Protein AF-A0A9W7UHS8-F1 (afdb_monomer_lite)

Foldseek 3Di:
DAVVVCVVVVPDADAPDWDARPPDPATWGWDWAQDPNDTDIDIQGFPPVRHTLVDPPTDPVSVCSVPRPPPD

Radius of gyration: 13.06 Å; chains: 1; bounding box: 28×34×29 Å

Secondary structure (DSSP, 8-state):
--HHHHHHTTPPP-TT-EEEEEETTEEEEEEEEEETTEEEEEEEPP-TTS--TTSTTS-HHHHGGGTT----

pLDDT: mean 88.44, std 9.46, range [51.88, 97.5]

Sequence (72 aa):
MLKIEEIKSGKKFEQGIEYMNIIEGYPIIMKYFVEMNREVLRVLLPDERGILPTRPECDECYKTQLDGIEES

Structure (mmCIF, N/CA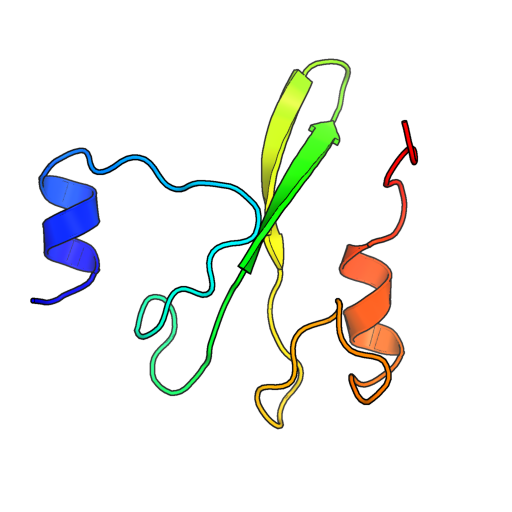/C/O backbone):
data_AF-A0A9W7UHS8-F1
#
_entry.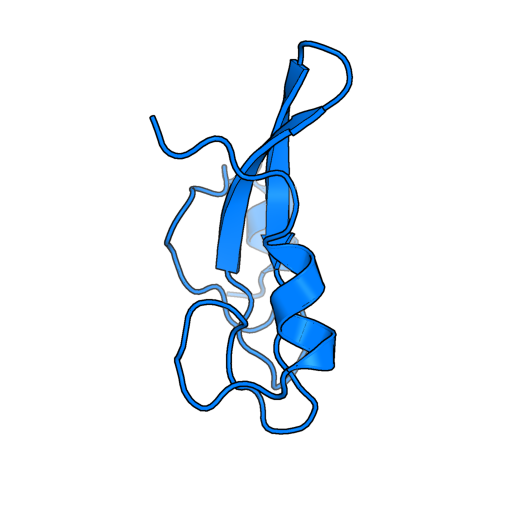id   AF-A0A9W7UHS8-F1
#
loop_
_atom_site.group_PDB
_atom_site.id
_atom_site.type_symbol
_atom_site.label_atom_id
_atom_site.label_alt_id
_atom_site.label_comp_id
_atom_site.label_asym_id
_atom_site.label_entity_id
_atom_site.label_seq_id
_atom_site.pdbx_PDB_ins_code
_atom_site.Cartn_x
_atom_site.Cartn_y
_atom_site.Cartn_z
_atom_si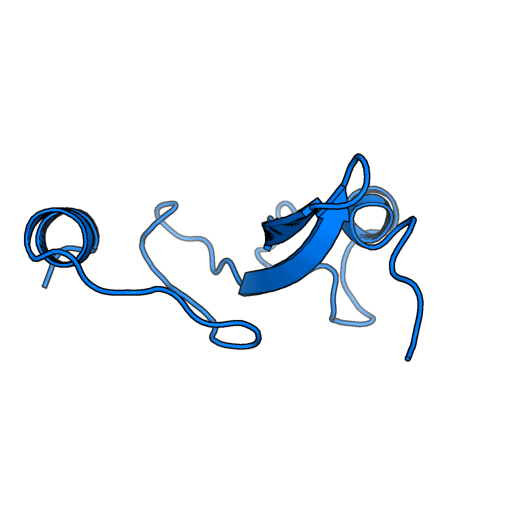te.occupancy
_atom_site.B_iso_or_equiv
_atom_site.auth_seq_id
_atom_site.auth_comp_id
_atom_site.auth_asym_id
_atom_site.auth_atom_id
_atom_site.pdbx_PDB_model_num
ATOM 1 N N . MET A 1 1 ? -8.357 -16.562 10.796 1.00 58.84 1 MET A N 1
ATOM 2 C CA . MET A 1 1 ? -9.227 -15.429 11.177 1.00 58.84 1 MET A CA 1
ATOM 3 C C . MET A 1 1 ? -9.389 -14.541 9.956 1.00 58.84 1 MET A C 1
ATOM 5 O O . MET A 1 1 ? -8.376 -14.210 9.350 1.00 58.84 1 MET A O 1
ATOM 9 N N . LEU A 1 2 ? -10.619 -14.244 9.529 1.00 72.62 2 LEU A N 1
ATOM 10 C CA . LEU A 1 2 ? -10.853 -13.399 8.351 1.00 72.62 2 LEU A CA 1
ATOM 11 C C . LEU A 1 2 ? -10.457 -11.952 8.673 1.00 72.62 2 LEU A C 1
ATOM 13 O O . LEU A 1 2 ? -10.773 -11.465 9.758 1.00 72.62 2 LEU A O 1
ATOM 17 N N . LYS A 1 3 ? -9.802 -11.246 7.743 1.00 79.56 3 LYS A N 1
ATOM 18 C CA . LYS A 1 3 ? -9.403 -9.838 7.939 1.00 79.56 3 LYS A CA 1
ATOM 19 C C . LYS A 1 3 ? -10.581 -8.912 8.229 1.00 79.56 3 LYS A C 1
ATOM 21 O O . LYS A 1 3 ? -10.437 -7.964 8.989 1.00 79.56 3 LYS A O 1
ATOM 26 N N . ILE A 1 4 ? -11.761 -9.235 7.706 1.00 79.88 4 ILE A N 1
ATOM 27 C CA . ILE A 1 4 ? -13.004 -8.519 8.009 1.00 79.88 4 ILE A CA 1
ATOM 28 C C . ILE A 1 4 ? -13.321 -8.549 9.511 1.00 79.88 4 ILE A C 1
ATOM 30 O O . ILE A 1 4 ? -13.753 -7.540 10.059 1.00 79.88 4 ILE A O 1
ATOM 34 N N . GLU A 1 5 ? -13.065 -9.662 10.199 1.00 86.19 5 GLU A N 1
ATOM 35 C CA . GLU A 1 5 ? -13.306 -9.760 11.643 1.00 86.19 5 GLU A CA 1
ATOM 36 C C . GLU A 1 5 ? -12.287 -8.940 12.447 1.00 86.19 5 GLU A C 1
ATOM 38 O O . GLU A 1 5 ? -12.653 -8.336 13.450 1.00 86.19 5 GLU A O 1
ATOM 43 N N . GLU A 1 6 ? -11.040 -8.820 11.969 1.00 85.31 6 GLU A N 1
ATOM 44 C CA . GLU A 1 6 ? -10.047 -7.896 12.545 1.00 85.31 6 GLU A CA 1
ATOM 45 C C . GLU A 1 6 ? -10.487 -6.432 12.422 1.00 85.31 6 GLU A C 1
ATOM 47 O O . GLU A 1 6 ? -10.344 -5.647 13.359 1.00 85.31 6 GLU A O 1
ATOM 52 N N . ILE A 1 7 ? -11.050 -6.059 11.271 1.00 83.88 7 ILE A N 1
ATOM 53 C CA . ILE A 1 7 ? -11.575 -4.708 11.052 1.00 83.88 7 ILE A CA 1
ATOM 54 C C . ILE A 1 7 ? -12.757 -4.454 11.995 1.00 83.88 7 ILE A C 1
ATOM 56 O O . ILE A 1 7 ? -12.786 -3.436 12.685 1.00 83.88 7 ILE A O 1
ATOM 60 N N . LYS A 1 8 ? -13.702 -5.401 12.084 1.00 87.31 8 LYS A N 1
ATOM 61 C CA . LYS A 1 8 ? -14.856 -5.307 12.993 1.00 87.31 8 LYS A CA 1
ATOM 62 C C . LYS A 1 8 ? -14.447 -5.236 14.463 1.00 87.31 8 LYS A C 1
ATOM 64 O O . LYS A 1 8 ? -15.116 -4.560 15.236 1.00 87.31 8 LYS A O 1
ATOM 69 N N . SER A 1 9 ? -13.351 -5.890 14.850 1.00 90.62 9 SER A N 1
ATOM 70 C CA . SER A 1 9 ? -12.825 -5.828 16.217 1.00 90.62 9 SER A CA 1
ATOM 71 C C . SER A 1 9 ? -12.071 -4.528 16.525 1.00 90.62 9 SER A C 1
ATOM 73 O O . SER A 1 9 ? -11.515 -4.397 17.613 1.00 90.62 9 SER A O 1
ATOM 75 N N . GLY A 1 10 ? -11.994 -3.587 15.577 1.00 86.50 10 GLY A N 1
ATOM 76 C CA . GLY A 1 10 ? -11.289 -2.317 15.748 1.00 86.50 10 GLY A CA 1
ATOM 77 C C . GLY A 1 10 ? -9.767 -2.449 15.709 1.00 86.50 10 GLY A C 1
ATOM 78 O O . GLY A 1 10 ? -9.067 -1.617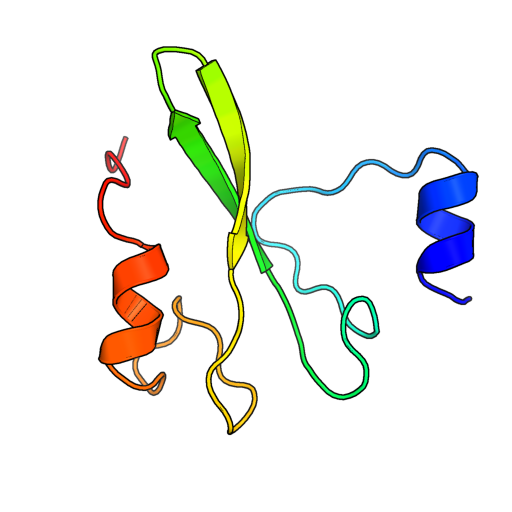 16.291 1.00 86.50 10 GLY A O 1
ATOM 79 N N . LYS A 1 11 ? -9.232 -3.493 15.057 1.00 88.50 11 LYS A N 1
ATOM 80 C CA . LYS A 1 11 ? -7.783 -3.641 14.886 1.00 88.50 11 LYS A CA 1
ATOM 81 C C . LYS A 1 11 ? -7.225 -2.425 14.148 1.00 88.50 11 LYS A C 1
ATOM 83 O O . LYS A 1 11 ? -7.750 -2.012 13.116 1.00 88.50 11 LYS A O 1
ATOM 88 N N . LYS A 1 12 ? -6.129 -1.876 14.671 1.00 88.56 12 LYS A N 1
ATOM 89 C CA . LYS A 1 12 ? -5.367 -0.818 14.008 1.00 88.56 12 LYS A CA 1
ATOM 90 C C . LYS A 1 12 ? -4.380 -1.439 13.022 1.00 88.56 12 LYS A C 1
ATOM 92 O O . LYS A 1 12 ? -3.739 -2.441 13.334 1.00 88.56 12 LYS A O 1
ATOM 97 N N . PHE A 1 13 ? -4.297 -0.851 11.836 1.00 89.00 13 PHE A N 1
ATOM 98 C CA . PHE A 1 13 ? -3.296 -1.196 10.833 1.00 89.00 13 PHE A CA 1
ATOM 99 C C . PHE A 1 13 ? -2.085 -0.288 11.001 1.00 89.00 13 PHE A C 1
ATOM 101 O O . PHE A 1 13 ? -2.219 0.858 11.427 1.00 89.00 13 PHE A O 1
ATOM 108 N N . GLU A 1 14 ? -0.916 -0.813 10.671 1.00 91.75 14 GLU A N 1
ATOM 109 C CA . GLU A 1 14 ? 0.363 -0.153 10.883 1.00 91.75 14 GLU A CA 1
ATOM 110 C C . GLU A 1 14 ? 1.159 -0.136 9.584 1.00 91.75 14 GLU A C 1
ATOM 112 O O . GLU A 1 14 ? 1.023 -1.015 8.727 1.00 91.75 14 GLU A O 1
ATOM 117 N N . GLN A 1 15 ? 1.996 0.888 9.444 1.00 93.12 15 GLN A N 1
ATOM 118 C CA . GLN A 1 15 ? 2.923 1.007 8.332 1.00 93.12 15 GLN A CA 1
ATOM 119 C C . GLN A 1 15 ? 3.881 -0.189 8.275 1.00 93.12 15 GLN A C 1
ATOM 121 O O . GLN A 1 15 ? 4.337 -0.685 9.301 1.00 93.12 15 GLN A O 1
ATOM 126 N N . GLY A 1 16 ? 4.261 -0.592 7.063 1.00 89.44 16 GLY A N 1
ATOM 127 C CA . GLY A 1 16 ? 5.367 -1.529 6.859 1.00 89.44 16 GLY A CA 1
ATOM 128 C C . GLY A 1 16 ? 5.002 -2.999 7.079 1.00 89.44 16 GLY A C 1
ATOM 129 O O . GLY A 1 16 ? 5.796 -3.876 6.751 1.00 89.44 16 GLY A O 1
ATOM 130 N N . ILE A 1 17 ? 3.803 -3.284 7.593 1.00 92.44 17 ILE A N 1
ATOM 131 C CA . ILE A 1 17 ? 3.309 -4.647 7.775 1.00 92.44 17 ILE A CA 1
ATOM 132 C C . ILE A 1 17 ? 2.630 -5.116 6.489 1.00 92.44 17 ILE A C 1
ATOM 134 O O . ILE A 1 17 ? 1.699 -4.475 5.995 1.00 92.44 17 ILE A O 1
ATOM 138 N N . GLU A 1 18 ? 3.068 -6.264 5.970 1.00 92.25 18 GLU A N 1
ATOM 139 C CA . GLU A 1 18 ? 2.362 -6.951 4.892 1.00 92.25 18 GLU A CA 1
ATOM 140 C C . GLU A 1 18 ? 1.094 -7.618 5.442 1.00 92.25 18 GLU A C 1
ATOM 142 O O . GLU A 1 18 ? 1.125 -8.450 6.356 1.00 92.25 18 GLU A O 1
ATOM 147 N N . TYR A 1 19 ? -0.049 -7.253 4.874 1.00 90.69 19 TYR A N 1
ATOM 148 C CA . TYR A 1 19 ? -1.341 -7.818 5.213 1.00 90.69 19 TYR A CA 1
ATOM 149 C C . TYR A 1 19 ? -1.863 -8.666 4.059 1.00 90.69 19 TYR A C 1
ATOM 151 O O . TYR A 1 19 ? -2.129 -8.171 2.968 1.00 90.69 19 TYR A O 1
ATOM 159 N N . MET A 1 20 ? -2.081 -9.947 4.343 1.00 88.88 20 MET A N 1
ATOM 160 C CA . MET A 1 20 ? -2.743 -10.877 3.429 1.00 88.88 20 MET A CA 1
ATOM 161 C C . MET A 1 20 ? -4.258 -10.859 3.627 1.00 88.88 20 MET A C 1
ATOM 163 O O . MET A 1 20 ? -4.734 -10.618 4.741 1.00 88.88 20 MET A O 1
ATOM 167 N N . ASN A 1 21 ? -5.005 -11.216 2.580 1.00 84.81 21 ASN A N 1
ATOM 168 C CA . ASN A 1 21 ? -6.454 -11.461 2.616 1.00 84.81 21 ASN A CA 1
ATOM 169 C C . ASN A 1 21 ? -7.309 -10.227 2.950 1.00 84.81 21 ASN A C 1
ATOM 171 O O . ASN A 1 21 ? -8.445 -10.368 3.405 1.00 84.81 21 ASN A O 1
ATOM 175 N N . ILE A 1 22 ? -6.763 -9.022 2.759 1.00 85.62 22 ILE A N 1
ATOM 176 C CA . ILE A 1 22 ? -7.574 -7.803 2.602 1.00 85.62 22 ILE A CA 1
ATOM 177 C C . ILE A 1 22 ? -8.080 -7.743 1.161 1.00 85.62 22 ILE A C 1
ATOM 179 O O . ILE A 1 22 ? -9.268 -7.541 0.932 1.00 85.62 22 ILE A O 1
ATOM 183 N N . ILE A 1 23 ? -7.180 -8.013 0.215 1.00 86.56 23 ILE A N 1
ATOM 184 C CA . ILE A 1 23 ? -7.500 -8.423 -1.149 1.00 86.56 23 ILE A CA 1
ATOM 185 C C . ILE A 1 23 ? -7.146 -9.906 -1.241 1.00 86.56 23 ILE A C 1
ATOM 187 O O . ILE A 1 23 ? -6.087 -10.333 -0.775 1.00 86.56 23 ILE A O 1
ATOM 191 N N . GLU A 1 24 ? -8.065 -10.716 -1.753 1.00 86.94 24 GLU A N 1
ATOM 192 C CA . GLU A 1 24 ? -7.861 -12.159 -1.842 1.00 86.94 24 GLU A CA 1
ATOM 193 C C . GLU A 1 24 ? -6.712 -12.482 -2.803 1.00 86.94 24 GLU A C 1
ATOM 195 O O . GLU A 1 24 ? -6.653 -11.951 -3.907 1.00 86.94 24 GLU A O 1
ATOM 200 N N . GLY A 1 25 ? -5.773 -13.325 -2.364 1.00 87.31 25 GLY A N 1
ATOM 201 C CA . GLY A 1 25 ? -4.618 -13.741 -3.168 1.00 87.31 25 GLY A CA 1
ATOM 202 C C . GLY A 1 25 ? -3.469 -12.730 -3.259 1.00 87.31 25 GLY A C 1
ATOM 203 O O . GLY A 1 25 ? -2.399 -13.099 -3.732 1.00 87.31 25 GLY A O 1
ATOM 204 N N . TYR A 1 26 ? -3.640 -11.506 -2.754 1.00 92.19 26 TYR A N 1
ATOM 205 C CA . TYR A 1 26 ? -2.660 -10.431 -2.913 1.00 92.19 26 TYR A CA 1
ATOM 206 C C . TYR A 1 26 ? -2.189 -9.859 -1.565 1.00 92.19 26 TYR A C 1
ATOM 208 O O . TYR A 1 26 ? -3.020 -9.573 -0.692 1.00 92.19 26 TYR A O 1
ATOM 216 N N . PRO A 1 27 ? -0.868 -9.669 -1.367 1.00 93.62 27 PRO A N 1
ATOM 217 C CA . PRO A 1 27 ? -0.365 -8.902 -0.235 1.00 93.62 27 PRO A CA 1
ATOM 218 C C . PRO A 1 27 ? -0.662 -7.419 -0.444 1.00 93.62 27 PRO A C 1
ATOM 220 O O . PRO A 1 27 ? -0.520 -6.911 -1.550 1.00 93.62 27 PRO A O 1
ATOM 223 N N . ILE A 1 28 ? -1.002 -6.700 0.621 1.00 94.19 28 ILE A N 1
ATOM 224 C CA . ILE A 1 28 ? -0.942 -5.234 0.625 1.00 94.19 28 ILE A CA 1
ATOM 225 C C . ILE A 1 28 ? -0.009 -4.756 1.730 1.00 94.19 28 ILE A C 1
ATOM 227 O O . ILE A 1 28 ? 0.177 -5.447 2.732 1.00 94.19 28 ILE A O 1
ATOM 231 N N . ILE A 1 29 ? 0.534 -3.554 1.584 1.00 94.94 29 ILE A N 1
ATOM 232 C CA . ILE A 1 29 ? 1.258 -2.872 2.659 1.00 94.94 29 ILE A CA 1
ATOM 233 C C . ILE A 1 29 ? 0.653 -1.493 2.870 1.00 94.94 29 ILE A C 1
ATOM 235 O O . ILE A 1 29 ? 0.063 -0.906 1.966 1.00 94.94 29 ILE A O 1
ATOM 239 N N . MET A 1 30 ? 0.779 -0.986 4.084 1.00 92.75 30 MET A N 1
ATOM 240 C CA . MET A 1 30 ? 0.350 0.355 4.442 1.00 92.75 30 MET A CA 1
ATOM 241 C C . MET A 1 30 ? 1.573 1.264 4.590 1.00 92.75 30 MET A C 1
ATOM 243 O O . MET A 1 30 ? 2.608 0.819 5.097 1.00 92.75 30 MET A O 1
ATOM 247 N N . LYS A 1 31 ? 1.474 2.532 4.184 1.00 92.69 31 LYS A N 1
ATOM 248 C CA . LYS A 1 31 ? 2.546 3.527 4.347 1.00 92.69 31 LYS A CA 1
ATOM 249 C C . LYS A 1 31 ? 1.983 4.881 4.770 1.00 92.69 31 LYS A C 1
ATOM 251 O O . LYS A 1 31 ? 0.907 5.261 4.313 1.00 92.69 31 LYS A O 1
ATOM 256 N N . TYR A 1 32 ? 2.678 5.585 5.661 1.00 91.38 32 TYR A N 1
ATOM 257 C CA . TYR A 1 32 ? 2.271 6.931 6.059 1.00 91.38 32 TYR A CA 1
ATOM 258 C C . TYR A 1 32 ? 2.502 7.939 4.931 1.00 91.38 32 TYR A C 1
ATOM 260 O O . TYR A 1 32 ? 3.506 7.862 4.225 1.00 91.38 32 TYR A O 1
ATOM 268 N N . PHE A 1 33 ? 1.565 8.874 4.784 1.00 89.62 33 PHE A N 1
ATOM 269 C CA . PHE A 1 33 ? 1.604 9.983 3.832 1.00 89.62 33 PHE A CA 1
ATOM 270 C C . PHE A 1 33 ? 1.030 11.249 4.462 1.00 89.62 33 PHE A C 1
ATOM 272 O O . PHE A 1 33 ? 0.149 11.173 5.320 1.00 89.62 33 PHE A O 1
ATOM 279 N N . VAL A 1 34 ? 1.487 12.410 3.993 1.00 88.25 34 VAL A N 1
ATOM 280 C CA . VAL A 1 34 ? 0.861 13.701 4.293 1.00 88.25 34 VAL A CA 1
ATOM 281 C C . VAL A 1 34 ? 0.008 14.108 3.096 1.00 88.25 34 VAL A C 1
ATOM 283 O O . VAL A 1 34 ? 0.522 14.489 2.050 1.00 88.25 34 VAL A O 1
ATOM 286 N N . GLU A 1 35 ? -1.312 14.044 3.249 1.00 85.88 35 GLU A N 1
ATOM 287 C CA . GLU A 1 35 ? -2.267 14.494 2.236 1.00 85.88 35 GLU A CA 1
ATOM 288 C C . GLU A 1 35 ? -3.048 15.690 2.778 1.00 85.88 35 GLU A C 1
ATOM 290 O O . GLU A 1 35 ? -3.686 15.604 3.826 1.00 85.88 35 GLU A O 1
ATOM 295 N N . MET A 1 36 ? -2.988 16.831 2.082 1.00 86.12 36 MET A N 1
ATOM 296 C CA . MET A 1 36 ? -3.663 18.073 2.498 1.00 86.12 36 MET A CA 1
ATOM 297 C C . MET A 1 36 ? -3.373 18.464 3.967 1.00 86.12 36 MET A C 1
ATOM 299 O O . MET A 1 36 ? -4.288 18.804 4.717 1.00 86.12 36 MET A O 1
ATOM 303 N N . ASN A 1 37 ? -2.100 18.413 4.385 1.00 85.81 37 ASN A N 1
ATOM 304 C CA . ASN A 1 37 ? -1.632 18.669 5.762 1.00 85.81 37 ASN A CA 1
ATOM 305 C C . ASN A 1 37 ? -2.169 17.696 6.827 1.00 85.81 37 ASN A C 1
ATOM 307 O O . ASN A 1 37 ? -2.202 18.027 8.014 1.00 85.81 37 ASN A O 1
ATOM 311 N N . ARG A 1 38 ? -2.599 16.497 6.428 1.00 89.44 38 ARG A N 1
ATOM 312 C CA . ARG A 1 38 ? -3.041 15.446 7.343 1.00 89.44 38 ARG A CA 1
ATOM 313 C C . ARG A 1 38 ? -2.215 14.186 7.142 1.00 89.44 38 ARG A C 1
ATOM 315 O O . ARG A 1 38 ? -2.087 13.700 6.024 1.00 89.44 38 ARG A O 1
ATOM 322 N N . GLU A 1 39 ? -1.740 13.619 8.245 1.00 89.94 39 GLU A N 1
ATOM 323 C CA . GLU A 1 39 ? -1.152 12.282 8.241 1.00 89.94 39 GLU A CA 1
ATOM 324 C C . GLU A 1 39 ? -2.238 11.228 7.997 1.00 89.94 39 GLU A C 1
ATOM 326 O O . GLU A 1 39 ? -3.240 11.134 8.719 1.00 89.94 39 GLU A O 1
ATOM 331 N N . VAL A 1 40 ? -2.039 10.434 6.952 1.00 91.00 40 VAL A N 1
ATOM 332 C CA . VAL A 1 40 ? -2.902 9.325 6.559 1.00 91.00 40 VAL A CA 1
ATOM 333 C C . VAL A 1 40 ? -2.077 8.058 6.396 1.00 91.00 40 VAL A C 1
ATOM 335 O O . VAL A 1 40 ? -0.876 8.100 6.138 1.00 91.00 40 VAL A O 1
ATOM 338 N N . LEU A 1 41 ? -2.736 6.912 6.542 1.00 91.50 41 LEU A N 1
ATOM 339 C CA . LEU A 1 41 ? -2.149 5.612 6.256 1.00 91.50 41 LEU A CA 1
ATOM 340 C C . LEU A 1 41 ? -2.693 5.126 4.908 1.00 91.50 41 LEU A C 1
ATOM 342 O O . LEU A 1 41 ? -3.860 4.746 4.806 1.00 91.50 41 LEU A O 1
ATOM 346 N N . ARG A 1 42 ? -1.858 5.180 3.870 1.00 91.12 42 ARG A N 1
ATOM 347 C CA . ARG A 1 42 ? -2.213 4.813 2.498 1.00 91.12 42 ARG A CA 1
ATOM 348 C C . ARG A 1 42 ? -1.994 3.322 2.269 1.00 91.12 42 ARG A C 1
ATOM 350 O O . ARG A 1 42 ? -0.951 2.779 2.629 1.00 91.12 42 ARG A O 1
ATOM 357 N N . VAL A 1 43 ? -2.964 2.678 1.626 1.00 92.44 43 VAL A N 1
ATOM 358 C CA . VAL A 1 43 ? -2.825 1.314 1.102 1.00 92.44 43 VAL A CA 1
ATOM 359 C C . VAL A 1 43 ? -1.966 1.358 -0.158 1.00 92.44 43 VAL A C 1
ATOM 361 O O . VAL A 1 43 ? -2.278 2.105 -1.082 1.00 92.44 43 VAL A O 1
ATOM 364 N N . LEU A 1 44 ? -0.928 0.529 -0.214 1.00 94.75 44 LEU A N 1
ATOM 365 C CA . LEU A 1 44 ? -0.156 0.264 -1.421 1.00 94.75 44 LEU A CA 1
ATOM 366 C C . LEU A 1 44 ? -0.573 -1.090 -1.989 1.00 94.75 44 LEU A C 1
ATOM 368 O O . LEU A 1 44 ? -0.455 -2.126 -1.325 1.00 94.75 44 LEU A O 1
ATOM 372 N N . LEU A 1 45 ? -1.077 -1.053 -3.219 1.00 95.75 45 LEU A N 1
ATOM 373 C CA . LEU A 1 45 ? -1.519 -2.229 -3.953 1.00 95.75 45 LEU A CA 1
ATOM 374 C C . LEU A 1 45 ? -0.344 -2.844 -4.715 1.00 95.75 45 LEU A C 1
ATOM 376 O O . LEU A 1 45 ? 0.449 -2.093 -5.290 1.00 95.75 45 LEU A O 1
ATOM 380 N N . PRO A 1 46 ? -0.223 -4.179 -4.739 1.00 95.94 46 PRO A N 1
ATOM 381 C CA . PRO A 1 46 ? 0.785 -4.847 -5.541 1.00 95.94 46 PRO A CA 1
ATOM 382 C C . PRO A 1 46 ? 0.447 -4.771 -7.032 1.00 95.94 46 PRO A C 1
ATOM 384 O O . PRO A 1 46 ? -0.691 -4.482 -7.413 1.00 95.94 46 PRO A O 1
ATOM 387 N N . ASP A 1 47 ? 1.434 -5.089 -7.862 1.00 96.44 47 ASP A N 1
ATOM 388 C CA . ASP A 1 47 ? 1.214 -5.355 -9.281 1.00 96.44 47 ASP A CA 1
ATOM 389 C C . ASP A 1 47 ? 0.412 -6.654 -9.516 1.00 96.44 47 ASP A C 1
ATOM 391 O O . ASP A 1 47 ? 0.067 -7.395 -8.588 1.00 96.44 47 ASP A O 1
ATOM 395 N N . GLU A 1 48 ? 0.129 -6.962 -10.784 1.00 94.81 48 GLU A N 1
ATOM 396 C CA . GLU A 1 48 ? -0.619 -8.162 -11.186 1.00 94.81 48 GLU A CA 1
ATOM 397 C C . GLU A 1 48 ? 0.027 -9.488 -10.736 1.00 94.81 48 GLU A C 1
ATOM 399 O O . GLU A 1 48 ? -0.671 -10.494 -10.579 1.00 94.81 48 GLU A O 1
ATOM 404 N N . ARG A 1 49 ? 1.339 -9.485 -10.461 1.00 95.12 49 ARG A N 1
ATOM 405 C CA . ARG A 1 49 ? 2.115 -10.632 -9.963 1.00 95.12 49 ARG A CA 1
ATOM 406 C C . ARG A 1 49 ? 2.137 -10.716 -8.436 1.00 95.12 49 ARG A C 1
ATOM 408 O O . ARG A 1 49 ? 2.703 -11.665 -7.894 1.00 95.12 49 ARG A O 1
ATOM 415 N N . GLY A 1 50 ? 1.554 -9.747 -7.735 1.00 94.75 50 GLY A N 1
ATOM 416 C CA . GLY A 1 50 ? 1.549 -9.692 -6.278 1.00 94.75 50 GLY A CA 1
ATOM 417 C C . GLY A 1 50 ? 2.797 -9.062 -5.668 1.00 94.75 50 GLY A C 1
ATOM 418 O O . GLY A 1 50 ? 3.044 -9.241 -4.476 1.00 94.75 50 GLY A O 1
ATOM 419 N N . ILE A 1 51 ? 3.587 -8.323 -6.447 1.00 96.25 51 ILE A N 1
ATOM 420 C CA . ILE A 1 51 ? 4.799 -7.666 -5.962 1.00 96.25 51 ILE A CA 1
ATOM 421 C C . ILE A 1 51 ? 4.466 -6.243 -5.535 1.00 96.25 51 ILE A C 1
ATOM 423 O O . ILE A 1 51 ? 3.890 -5.462 -6.288 1.00 96.25 51 ILE A O 1
ATOM 427 N N . LEU A 1 52 ? 4.824 -5.912 -4.296 1.00 96.00 52 LEU A N 1
ATOM 428 C CA . LEU A 1 52 ? 4.527 -4.615 -3.699 1.00 96.00 52 LEU A CA 1
ATOM 429 C C . LEU A 1 52 ? 5.375 -3.489 -4.315 1.00 96.00 52 LEU A C 1
ATOM 431 O O . LEU A 1 52 ? 6.559 -3.717 -4.569 1.00 96.00 52 LEU A O 1
ATOM 435 N N . PRO A 1 53 ? 4.844 -2.254 -4.419 1.00 95.44 53 PRO A N 1
ATOM 436 C CA . PRO A 1 53 ? 5.553 -1.098 -4.986 1.00 95.44 53 PRO A CA 1
ATOM 437 C C . PRO A 1 53 ? 6.881 -0.759 -4.305 1.00 95.44 53 PRO A C 1
ATOM 439 O O . PRO A 1 53 ? 7.750 -0.138 -4.904 1.00 95.44 53 PRO A O 1
ATOM 442 N N . THR A 1 54 ? 7.053 -1.166 -3.045 1.00 92.69 54 THR A N 1
ATOM 443 C CA . THR A 1 54 ? 8.289 -0.977 -2.275 1.00 92.69 54 THR A CA 1
ATOM 444 C C . THR A 1 54 ? 9.428 -1.901 -2.706 1.00 92.69 54 THR A C 1
ATOM 446 O O . THR A 1 54 ? 10.552 -1.729 -2.237 1.00 92.69 54 THR A O 1
ATOM 449 N N . ARG A 1 55 ? 9.159 -2.896 -3.561 1.00 94.44 55 ARG A N 1
ATOM 450 C CA . ARG A 1 55 ? 10.156 -3.852 -4.046 1.00 94.44 55 ARG A CA 1
ATOM 4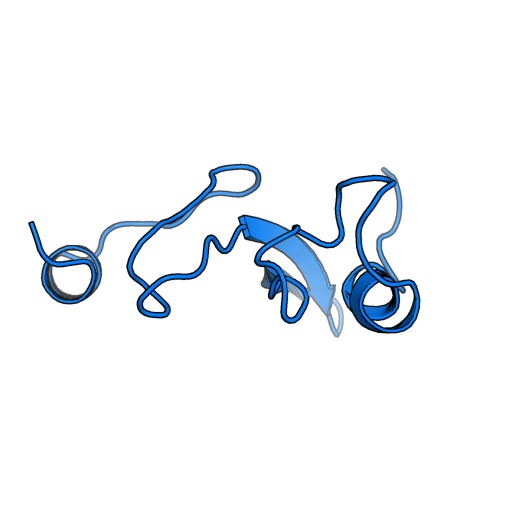51 C C . ARG A 1 55 ? 10.695 -3.431 -5.419 1.00 94.44 55 ARG A C 1
ATOM 453 O O . ARG A 1 55 ? 9.915 -2.974 -6.258 1.00 94.44 55 ARG A O 1
ATOM 460 N N . PRO A 1 56 ? 12.002 -3.609 -5.689 1.00 94.62 56 PRO A N 1
ATOM 461 C CA . PRO A 1 56 ? 12.603 -3.226 -6.968 1.00 94.62 56 PRO A CA 1
ATOM 462 C C . PRO A 1 56 ? 11.953 -3.886 -8.189 1.00 94.62 56 PRO A C 1
ATOM 464 O O . PRO A 1 56 ? 11.889 -3.266 -9.246 1.00 94.62 56 PRO A O 1
ATOM 467 N N . GLU A 1 57 ? 11.456 -5.114 -8.042 1.00 97.12 57 GLU A N 1
ATOM 468 C CA . GLU A 1 57 ? 10.915 -5.945 -9.122 1.00 97.12 57 GLU A CA 1
ATOM 469 C C . GLU A 1 57 ? 9.451 -5.646 -9.471 1.00 97.12 57 GLU A C 1
ATOM 471 O O . GLU A 1 57 ? 8.913 -6.284 -10.381 1.00 97.12 57 GLU A O 1
ATOM 476 N N . CYS A 1 58 ? 8.809 -4.739 -8.724 1.00 97.50 58 CYS A N 1
ATOM 477 C CA . CYS A 1 58 ? 7.443 -4.300 -8.983 1.00 97.50 58 CYS A CA 1
ATOM 478 C C . CYS A 1 58 ? 7.381 -3.537 -10.304 1.00 97.50 58 CYS A C 1
ATOM 480 O O . CYS A 1 58 ? 8.298 -2.778 -10.631 1.00 97.50 58 CYS A O 1
ATOM 482 N N . ASP A 1 59 ? 6.295 -3.726 -11.042 1.00 97.50 59 ASP A N 1
ATOM 483 C CA . ASP A 1 59 ? 6.087 -3.016 -12.296 1.00 97.50 59 ASP A CA 1
ATOM 484 C C . ASP A 1 59 ? 6.031 -1.485 -12.091 1.00 97.50 59 ASP A C 1
ATOM 486 O O . ASP A 1 59 ? 5.436 -0.976 -11.135 1.00 97.50 59 ASP A O 1
ATOM 490 N N . GLU A 1 60 ? 6.675 -0.729 -12.984 1.00 95.06 60 GLU A N 1
ATOM 491 C CA . GLU A 1 60 ? 7.006 0.690 -12.761 1.00 95.06 60 GLU A CA 1
ATOM 492 C C . GLU A 1 60 ? 5.764 1.572 -12.588 1.00 95.06 60 GLU A C 1
ATOM 494 O O . GLU A 1 60 ? 5.754 2.503 -11.783 1.00 95.06 60 GLU A O 1
ATOM 499 N N . CYS A 1 61 ? 4.671 1.261 -13.289 1.00 95.38 61 CYS A N 1
ATOM 500 C CA . CYS A 1 61 ? 3.435 2.033 -13.172 1.00 95.38 61 CYS A CA 1
ATOM 501 C C . CYS A 1 61 ? 2.817 1.946 -11.765 1.00 95.38 61 CYS A C 1
ATOM 503 O O . CYS A 1 61 ? 2.230 2.923 -11.299 1.00 95.38 61 CYS A O 1
ATOM 505 N N . TYR A 1 62 ? 3.006 0.833 -11.047 1.00 95.31 62 TYR A N 1
ATOM 506 C CA . TYR A 1 62 ? 2.528 0.664 -9.672 1.00 95.31 62 TYR A CA 1
ATOM 507 C C . TYR A 1 62 ? 3.408 1.397 -8.657 1.00 95.31 62 TYR A C 1
ATOM 509 O O . TYR A 1 62 ? 2.911 1.753 -7.582 1.00 95.31 62 TYR A O 1
ATOM 517 N N . LYS A 1 63 ? 4.675 1.679 -8.996 1.00 94.75 63 LYS A N 1
ATOM 518 C CA . LYS A 1 63 ? 5.586 2.472 -8.155 1.00 94.75 63 LYS A CA 1
ATOM 519 C C . LYS A 1 63 ? 5.147 3.925 -8.013 1.00 94.75 63 LYS A C 1
ATOM 521 O O . LYS A 1 63 ? 5.444 4.515 -6.984 1.00 94.75 63 LYS A O 1
ATOM 526 N N . THR A 1 64 ? 4.334 4.453 -8.932 1.00 93.50 64 THR A N 1
ATOM 527 C CA . THR A 1 64 ? 3.735 5.801 -8.807 1.00 93.50 64 THR A CA 1
ATOM 528 C C . THR A 1 64 ? 2.878 5.979 -7.545 1.00 93.50 64 THR A C 1
ATOM 530 O O . THR A 1 64 ? 2.639 7.092 -7.083 1.00 93.50 64 THR A O 1
ATOM 533 N N . GLN A 1 65 ? 2.445 4.886 -6.901 1.00 93.25 65 GLN A N 1
ATOM 534 C CA . GLN A 1 65 ? 1.794 4.948 -5.586 1.00 93.25 65 GLN A CA 1
ATOM 535 C C . GLN A 1 65 ? 2.722 5.476 -4.476 1.00 93.25 65 GLN A C 1
ATOM 537 O O . GLN A 1 65 ? 2.234 5.858 -3.413 1.00 93.25 65 GLN A O 1
ATOM 542 N N . LEU A 1 66 ? 4.037 5.475 -4.708 1.00 91.00 66 LEU A N 1
ATOM 543 C CA . LEU A 1 66 ? 5.064 6.035 -3.833 1.00 91.00 66 LEU A CA 1
ATOM 544 C C . LEU A 1 66 ? 5.365 7.513 -4.134 1.00 91.00 66 LEU A C 1
ATOM 546 O O . LEU A 1 66 ? 6.117 8.138 -3.390 1.00 91.00 66 LEU A O 1
ATOM 550 N N . ASP A 1 67 ? 4.792 8.086 -5.192 1.00 87.69 67 ASP A N 1
ATOM 551 C CA . ASP A 1 67 ? 5.023 9.487 -5.531 1.00 87.69 67 ASP A CA 1
ATOM 552 C C . ASP A 1 67 ? 4.459 10.399 -4.435 1.00 87.69 67 ASP A C 1
ATOM 554 O O . ASP A 1 67 ? 3.366 10.171 -3.909 1.00 87.69 67 ASP A O 1
ATOM 558 N N . GLY A 1 68 ? 5.208 11.448 -4.090 1.00 74.69 68 GLY A N 1
ATOM 559 C CA . GLY A 1 68 ? 4.829 12.383 -3.027 1.00 74.69 68 GLY A CA 1
ATOM 560 C C . GLY A 1 68 ? 5.129 11.890 -1.608 1.00 74.69 68 GLY A C 1
ATOM 561 O O . GLY A 1 68 ? 4.663 12.502 -0.651 1.00 74.69 68 GLY A O 1
ATOM 562 N N . ILE A 1 69 ? 5.906 10.812 -1.450 1.00 71.19 69 ILE A N 1
ATOM 563 C CA . ILE A 1 69 ? 6.536 10.501 -0.162 1.00 71.19 69 ILE A CA 1
ATOM 564 C C . ILE A 1 69 ? 7.638 11.530 0.066 1.00 71.19 69 ILE A C 1
ATOM 566 O 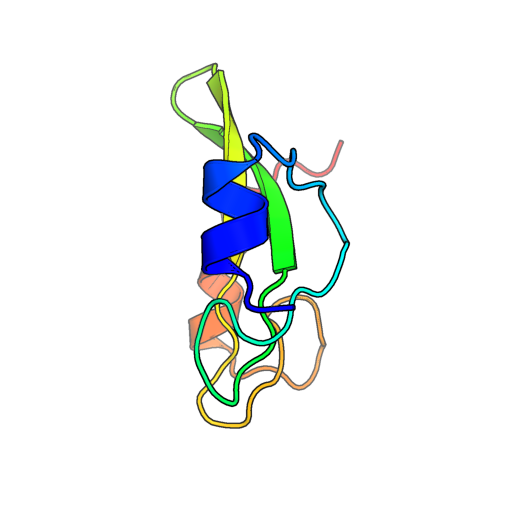O . ILE A 1 69 ? 8.670 11.499 -0.602 1.00 71.19 69 ILE A O 1
ATOM 570 N N . GLU A 1 70 ? 7.428 12.435 1.017 1.00 59.72 70 GLU A N 1
ATOM 571 C CA . GLU A 1 70 ? 8.538 13.173 1.609 1.00 59.72 70 GLU A CA 1
ATOM 572 C C . GLU A 1 70 ? 9.374 12.163 2.407 1.00 59.72 70 GLU A C 1
ATOM 574 O O . GLU A 1 70 ? 8.912 11.604 3.403 1.00 59.72 70 GLU A O 1
ATOM 579 N N . GLU A 1 71 ? 10.580 11.849 1.928 1.00 55.69 71 GLU A N 1
ATOM 580 C CA . GLU A 1 71 ? 11.547 11.106 2.732 1.00 55.69 71 GLU A CA 1
ATOM 581 C C . GLU A 1 71 ? 12.017 12.027 3.863 1.00 55.69 71 GLU A C 1
ATOM 583 O O . GLU A 1 71 ? 12.736 12.999 3.633 1.00 55.69 71 GLU A O 1
ATOM 588 N N . SER A 1 72 ? 11.526 11.749 5.071 1.00 51.88 72 SER A N 1
ATOM 589 C CA . SER A 1 72 ? 11.943 12.381 6.326 1.00 51.88 72 SER A CA 1
ATOM 590 C C . SER A 1 72 ? 13.337 11.942 6.757 1.00 51.88 72 SER A C 1
ATOM 592 O O . SER A 1 72 ? 13.557 10.707 6.734 1.00 51.88 72 SER A O 1
#